Protein AF-A0A3M2CZQ3-F1 (afdb_monomer_lite)

pLDDT: mean 85.97, std 18.28, range [42.06, 98.25]

Sequence (68 aa):
MTQERNQAKRHRWARPGMKVTFKAELMPGKTSEERTFIVKEVLWNDRVTLYNLEGEHQENEFEPITKQ

Structure (mmCIF, N/CA/C/O backbone):
data_AF-A0A3M2CZQ3-F1
#
_entry.id   AF-A0A3M2CZQ3-F1
#
loop_
_atom_site.group_PDB
_atom_site.id
_atom_site.type_symbol
_atom_site.label_atom_id
_atom_site.label_alt_id
_atom_site.label_comp_id
_atom_site.label_asym_id
_atom_site.label_entity_id
_atom_site.label_seq_id
_atom_site.pdbx_PDB_ins_code
_atom_site.Cartn_x
_atom_site.Cartn_y
_atom_site.Cartn_z
_atom_site.occupancy
_atom_site.B_iso_or_equiv
_atom_site.auth_seq_id
_atom_site.auth_comp_id
_atom_site.auth_asym_id
_atom_site.auth_atom_id
_atom_site.pdbx_PDB_model_num
ATOM 1 N N . MET A 1 1 ? 22.529 -14.329 -27.597 1.00 42.06 1 MET A N 1
ATOM 2 C CA . MET A 1 1 ? 22.854 -13.608 -26.350 1.00 42.06 1 MET A CA 1
ATOM 3 C C . MET A 1 1 ? 21.634 -13.694 -25.454 1.00 42.06 1 MET A C 1
ATOM 5 O O . MET A 1 1 ? 20.712 -12.917 -25.627 1.00 42.06 1 MET A O 1
ATOM 9 N N . THR A 1 2 ? 21.572 -14.705 -24.589 1.00 45.88 2 THR A N 1
ATOM 10 C CA . THR A 1 2 ? 20.383 -14.985 -23.771 1.00 45.88 2 THR A CA 1
ATOM 11 C C . THR A 1 2 ? 20.733 -14.703 -22.317 1.00 45.88 2 THR A C 1
ATOM 13 O O . THR A 1 2 ? 21.181 -15.588 -21.596 1.00 45.88 2 THR A O 1
ATOM 16 N N . GLN A 1 3 ? 20.581 -13.446 -21.901 1.00 54.94 3 GLN A N 1
ATOM 17 C CA . GLN A 1 3 ? 20.674 -13.022 -20.499 1.00 54.94 3 GLN A CA 1
ATOM 18 C C . GLN A 1 3 ? 19.325 -12.440 -20.039 1.00 54.94 3 GLN A C 1
ATOM 20 O O . GLN A 1 3 ? 19.254 -11.363 -19.473 1.00 54.94 3 GLN A O 1
ATOM 25 N N . GLU A 1 4 ? 18.231 -13.170 -20.272 1.00 53.06 4 GLU A N 1
ATOM 26 C CA . GLU A 1 4 ? 16.865 -12.775 -19.870 1.00 53.06 4 GLU A CA 1
ATOM 27 C C . GLU A 1 4 ? 16.260 -13.711 -18.807 1.00 53.06 4 GLU A C 1
ATOM 29 O O . GLU A 1 4 ? 15.056 -13.936 -18.752 1.00 53.06 4 GLU A O 1
ATOM 34 N N . ARG A 1 5 ? 17.085 -14.316 -17.941 1.00 51.84 5 ARG A N 1
ATOM 35 C CA . ARG A 1 5 ? 16.582 -15.256 -16.912 1.00 51.84 5 ARG A CA 1
ATOM 36 C C . ARG A 1 5 ? 17.068 -15.028 -15.483 1.00 51.84 5 ARG A C 1
ATOM 38 O O . ARG A 1 5 ? 16.773 -15.856 -14.631 1.00 51.84 5 ARG A O 1
ATOM 45 N N . ASN A 1 6 ? 17.750 -13.919 -15.183 1.00 46.78 6 ASN A N 1
ATOM 46 C CA . ASN A 1 6 ? 18.270 -13.671 -13.827 1.00 46.78 6 ASN A CA 1
ATOM 47 C C . ASN A 1 6 ? 17.697 -12.433 -13.112 1.00 46.78 6 ASN A C 1
ATOM 49 O O . ASN A 1 6 ? 18.229 -12.008 -12.094 1.00 46.78 6 ASN A O 1
ATOM 53 N N . GLN A 1 7 ? 16.581 -11.875 -13.597 1.00 47.75 7 GLN A N 1
ATOM 54 C CA . GLN A 1 7 ? 15.840 -10.800 -12.912 1.00 47.75 7 GLN A CA 1
ATOM 55 C C . GLN A 1 7 ? 14.653 -11.310 -12.068 1.00 47.75 7 GLN A C 1
ATOM 57 O O . GLN A 1 7 ? 13.952 -10.528 -11.434 1.00 47.75 7 GLN A O 1
ATOM 62 N N . ALA A 1 8 ? 14.429 -12.627 -12.013 1.00 45.50 8 ALA A N 1
ATOM 63 C CA . ALA A 1 8 ? 13.244 -13.243 -11.404 1.00 45.50 8 ALA A CA 1
ATOM 64 C C . ALA A 1 8 ? 13.246 -13.304 -9.857 1.00 45.50 8 ALA A C 1
ATOM 66 O O . ALA A 1 8 ? 12.409 -13.991 -9.276 1.00 45.50 8 ALA A O 1
ATOM 67 N N . LYS A 1 9 ? 14.170 -12.615 -9.171 1.00 47.53 9 LYS A N 1
ATOM 68 C CA . LYS A 1 9 ? 14.280 -12.637 -7.698 1.00 47.53 9 LYS A CA 1
ATOM 69 C C . LYS A 1 9 ? 14.616 -11.291 -7.046 1.00 47.53 9 LYS A C 1
ATOM 71 O O . LYS A 1 9 ? 15.093 -11.271 -5.915 1.00 47.53 9 LYS A O 1
ATOM 76 N N . ARG A 1 10 ? 14.318 -10.152 -7.680 1.00 53.59 10 ARG A N 1
ATOM 77 C CA . ARG A 1 10 ? 14.059 -8.959 -6.856 1.00 53.59 10 ARG A CA 1
ATOM 78 C C . ARG A 1 10 ? 12.742 -9.220 -6.134 1.00 53.59 10 ARG A C 1
ATOM 80 O O . ARG A 1 10 ? 11.726 -9.446 -6.788 1.00 53.59 10 ARG A O 1
ATOM 87 N N . HIS A 1 11 ? 12.812 -9.344 -4.811 1.00 57.59 11 HIS A N 1
ATOM 88 C CA . HIS A 1 11 ? 11.678 -9.510 -3.902 1.00 57.59 11 HIS A CA 1
ATOM 89 C C . HIS A 1 11 ? 10.704 -8.338 -4.118 1.00 57.59 11 HIS A C 1
ATOM 91 O O . HIS A 1 11 ? 10.773 -7.333 -3.422 1.00 57.59 11 HIS A O 1
ATOM 97 N N . ARG A 1 12 ? 9.824 -8.432 -5.120 1.00 76.25 12 ARG A N 1
ATOM 98 C CA . ARG A 1 12 ? 8.728 -7.479 -5.280 1.00 76.25 12 ARG A CA 1
ATOM 99 C C . ARG A 1 12 ? 7.830 -7.639 -4.056 1.00 76.25 12 ARG A C 1
ATOM 101 O O . ARG A 1 12 ? 7.268 -8.712 -3.844 1.00 76.25 12 ARG A O 1
ATOM 108 N N . TRP A 1 13 ? 7.766 -6.591 -3.239 1.00 90.25 13 TRP A N 1
ATOM 109 C CA . TRP A 1 13 ? 7.018 -6.549 -1.979 1.00 90.25 13 TRP A CA 1
ATOM 110 C C . TRP A 1 13 ? 5.498 -6.619 -2.204 1.00 90.25 13 TRP A C 1
ATOM 112 O O . TRP A 1 13 ? 4.754 -7.062 -1.332 1.00 90.25 13 TRP A O 1
ATOM 122 N N . ALA A 1 14 ? 5.048 -6.252 -3.407 1.00 92.00 14 ALA A N 1
ATOM 123 C CA . ALA A 1 14 ? 3.657 -6.268 -3.831 1.00 92.00 14 ALA A CA 1
ATOM 124 C C . ALA A 1 14 ? 3.431 -7.096 -5.105 1.00 92.00 14 ALA A C 1
ATOM 126 O O . ALA A 1 14 ? 4.354 -7.450 -5.843 1.00 92.00 14 ALA A O 1
ATOM 127 N N . ARG A 1 15 ? 2.154 -7.364 -5.390 1.00 93.25 15 ARG A N 1
ATOM 128 C CA . ARG A 1 15 ? 1.661 -7.983 -6.629 1.00 93.25 15 ARG A CA 1
ATOM 129 C C . ARG A 1 15 ? 0.341 -7.333 -7.056 1.00 93.25 15 ARG A C 1
ATOM 131 O O . ARG A 1 15 ? -0.407 -6.912 -6.174 1.00 93.25 15 ARG A O 1
ATOM 138 N N . PRO A 1 16 ? 0.005 -7.286 -8.359 1.00 95.62 16 PRO A N 1
ATOM 139 C CA . PRO A 1 16 ? -1.321 -6.858 -8.804 1.00 95.62 16 PRO A CA 1
ATOM 140 C C . PRO A 1 16 ? -2.444 -7.622 -8.086 1.00 95.62 16 PRO A C 1
ATOM 142 O O . PRO A 1 16 ? -2.326 -8.824 -7.842 1.00 95.62 16 PRO A O 1
ATOM 145 N N . GLY A 1 17 ? -3.516 -6.921 -7.719 1.00 95.56 17 GLY A N 1
ATOM 146 C CA . GLY A 1 17 ? -4.649 -7.461 -6.958 1.00 95.56 17 GLY A CA 1
ATOM 147 C C . GLY A 1 17 ? -4.439 -7.526 -5.439 1.00 95.56 17 GLY A C 1
ATOM 148 O O . GLY A 1 17 ? -5.376 -7.836 -4.706 1.00 95.56 17 GLY A O 1
ATOM 149 N N . MET A 1 18 ? -3.239 -7.225 -4.941 1.00 95.06 18 MET A N 1
ATOM 150 C CA . MET A 1 18 ? -2.955 -7.195 -3.508 1.00 95.06 18 MET A CA 1
ATOM 151 C C . MET A 1 18 ? -3.554 -5.958 -2.840 1.00 95.06 18 MET A C 1
ATOM 153 O O . MET A 1 18 ? -3.460 -4.861 -3.384 1.00 95.06 18 MET A O 1
ATOM 157 N N . LYS A 1 19 ? -4.128 -6.127 -1.644 1.00 96.38 19 LYS A N 1
ATOM 158 C CA . LYS A 1 19 ? -4.522 -5.000 -0.793 1.00 96.38 19 LYS A CA 1
ATOM 159 C C . LYS A 1 19 ? -3.305 -4.446 -0.060 1.00 96.38 19 LYS A C 1
ATOM 161 O O . LYS A 1 19 ? -2.530 -5.219 0.503 1.00 96.38 19 LYS A O 1
ATOM 166 N N . VAL A 1 20 ? -3.176 -3.129 -0.055 1.00 96.19 20 VAL A N 1
ATOM 167 C CA . VAL A 1 20 ? -2.163 -2.383 0.696 1.00 96.19 20 VAL A CA 1
ATOM 16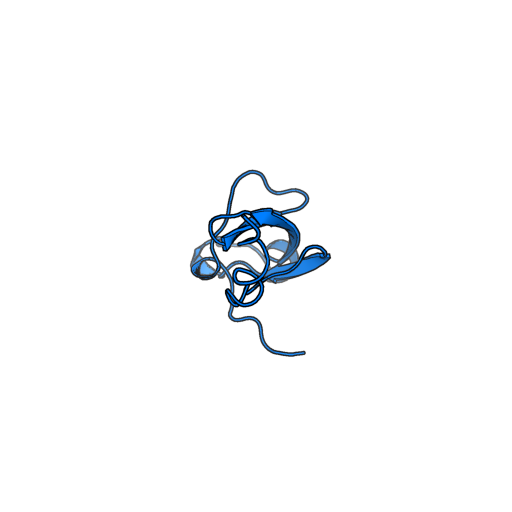8 C C . VAL A 1 20 ? -2.846 -1.237 1.427 1.00 96.19 20 VAL A C 1
ATOM 170 O O . VAL A 1 20 ? -3.782 -0.638 0.898 1.00 96.19 20 VAL A O 1
ATOM 173 N N . THR A 1 21 ? -2.399 -0.943 2.642 1.00 97.31 21 THR A N 1
ATOM 174 C CA . THR A 1 21 ? -3.011 0.078 3.500 1.00 97.31 21 THR A CA 1
ATOM 175 C C . THR A 1 21 ? -1.991 1.169 3.763 1.00 97.31 21 THR A C 1
A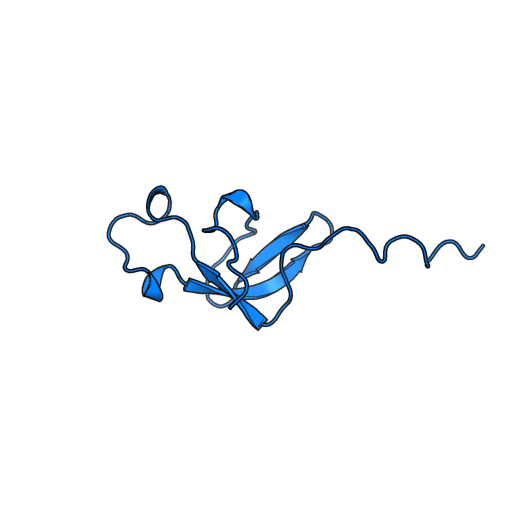TOM 177 O O . THR A 1 21 ? -0.916 0.876 4.275 1.00 97.31 21 THR A O 1
ATOM 180 N N . PHE A 1 22 ? -2.286 2.415 3.391 1.00 97.50 22 PHE A N 1
ATOM 181 C CA . PHE A 1 22 ? -1.402 3.546 3.688 1.00 97.50 22 PHE A CA 1
ATOM 182 C C . PHE A 1 22 ? -1.283 3.759 5.190 1.00 97.50 22 PHE A C 1
ATOM 184 O O . PHE A 1 22 ? -2.271 3.618 5.914 1.00 97.50 22 PHE A O 1
ATOM 191 N N . LYS A 1 23 ? -0.107 4.182 5.659 1.00 97.56 23 LYS A N 1
ATOM 192 C CA . LYS A 1 23 ? 0.097 4.566 7.061 1.00 97.56 23 LYS A CA 1
ATOM 193 C C . LYS A 1 23 ? -0.838 5.699 7.477 1.00 97.56 23 LYS A C 1
ATOM 195 O O . LYS A 1 23 ? -1.131 6.606 6.698 1.00 97.56 23 LYS A O 1
ATOM 200 N N . ALA A 1 24 ? -1.263 5.679 8.739 1.00 96.69 24 ALA A N 1
ATOM 201 C CA . ALA A 1 24 ? -2.216 6.658 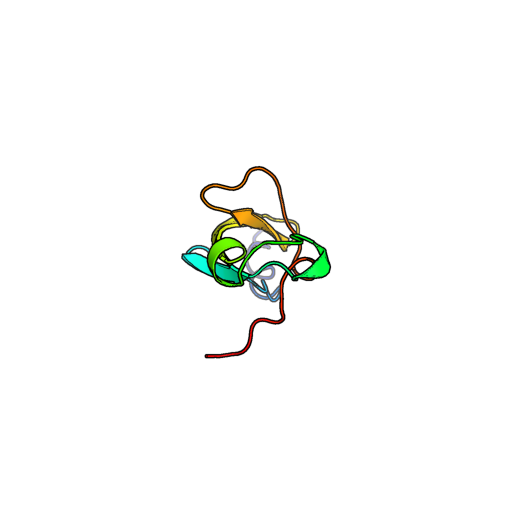9.269 1.00 96.69 24 ALA A CA 1
ATOM 202 C C . ALA A 1 24 ? -1.687 8.097 9.180 1.00 96.69 24 ALA A C 1
ATOM 204 O O . ALA A 1 24 ? -2.452 9.025 8.936 1.00 96.69 24 ALA A O 1
ATOM 205 N N . GLU A 1 25 ? -0.370 8.263 9.319 1.00 96.69 25 GLU A N 1
ATOM 206 C CA . GLU A 1 25 ? 0.323 9.551 9.222 1.00 96.69 25 GLU A CA 1
ATOM 207 C C . GLU A 1 25 ? 0.258 10.188 7.824 1.00 96.69 25 GLU A C 1
ATOM 209 O O . GLU A 1 25 ? 0.325 11.409 7.716 1.00 96.69 25 GLU A O 1
ATOM 214 N N . LEU A 1 26 ? 0.082 9.390 6.763 1.00 95.88 26 LEU A N 1
ATOM 215 C CA . LEU A 1 26 ? 0.007 9.884 5.383 1.00 95.88 26 LEU A CA 1
ATOM 216 C C . LEU A 1 26 ? -1.418 10.236 4.946 1.00 95.88 26 LEU A C 1
ATOM 218 O O . LEU A 1 26 ? -1.605 10.992 3.996 1.00 95.88 26 LEU A O 1
ATOM 222 N N . MET A 1 27 ? -2.430 9.710 5.637 1.00 93.62 27 MET A N 1
ATOM 223 C CA . MET A 1 27 ? -3.841 9.967 5.342 1.00 93.62 27 MET A CA 1
ATOM 224 C C . MET A 1 27 ? -4.608 10.264 6.643 1.00 93.62 27 MET A C 1
ATOM 226 O O . MET A 1 27 ? -5.411 9.443 7.101 1.00 93.62 27 MET A O 1
ATOM 230 N N . PRO A 1 28 ? -4.358 11.426 7.273 1.00 94.56 28 PRO A N 1
ATOM 231 C CA . PRO A 1 28 ? -5.001 11.790 8.529 1.00 94.56 28 PRO A CA 1
ATOM 232 C C . PRO A 1 28 ? -6.520 11.927 8.363 1.00 94.56 28 PRO A C 1
ATOM 234 O O . PRO A 1 28 ? -7.021 12.375 7.333 1.00 94.56 28 PRO A O 1
ATOM 237 N N . GLY A 1 29 ? -7.268 11.534 9.397 1.00 96.31 29 GLY A N 1
ATOM 238 C CA . GLY A 1 29 ? -8.735 11.582 9.392 1.00 96.31 29 GLY A CA 1
ATOM 239 C C . GLY A 1 29 ? -9.413 10.496 8.547 1.00 96.31 29 GLY A C 1
ATOM 240 O O . GLY A 1 29 ? -10.635 10.510 8.433 1.00 96.31 29 GLY A O 1
ATOM 241 N N . LYS A 1 30 ? -8.648 9.555 7.976 1.00 96.81 30 LYS A N 1
ATOM 242 C CA . LYS A 1 30 ? -9.165 8.410 7.219 1.00 96.81 30 LYS A CA 1
ATOM 243 C C . LYS A 1 30 ? -9.112 7.120 8.025 1.00 96.81 30 LYS A C 1
ATOM 245 O O . LYS A 1 30 ? -8.116 6.806 8.688 1.00 96.81 30 LYS A O 1
ATOM 250 N N . THR A 1 31 ? -10.184 6.343 7.940 1.00 96.50 31 THR A N 1
ATOM 251 C CA . THR A 1 31 ? -10.246 4.998 8.524 1.00 96.50 31 THR A CA 1
ATOM 252 C C . THR A 1 31 ? -9.257 4.054 7.832 1.00 96.50 31 THR A C 1
ATOM 254 O O . THR A 1 31 ? -8.764 4.338 6.744 1.00 96.50 31 THR A O 1
ATOM 257 N N . SER A 1 32 ? -8.934 2.914 8.453 1.00 93.94 32 SER A N 1
ATOM 258 C CA . SER A 1 32 ? -8.064 1.907 7.818 1.00 93.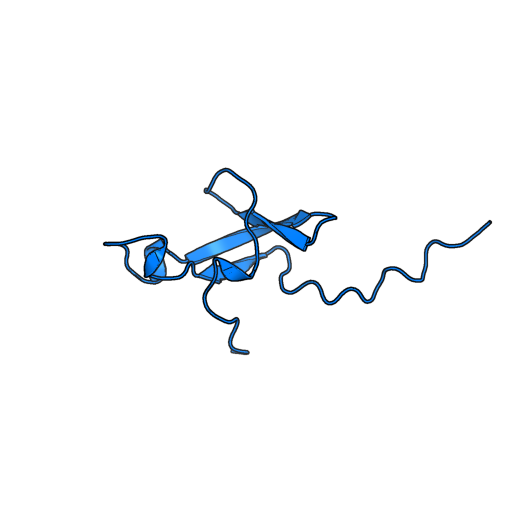94 32 SER A CA 1
ATOM 259 C C . SER A 1 32 ? -8.640 1.411 6.481 1.00 93.94 32 SER A C 1
ATOM 261 O O . SER A 1 32 ? -7.894 1.240 5.518 1.00 93.94 32 SER A O 1
ATOM 263 N N . GLU A 1 33 ? -9.965 1.273 6.380 1.00 95.88 33 GLU A N 1
ATOM 264 C CA . GLU A 1 33 ? -10.640 0.866 5.144 1.00 95.88 33 GLU A CA 1
ATOM 265 C C . GLU A 1 33 ? -10.491 1.916 4.033 1.00 95.88 33 GLU A C 1
ATOM 267 O O . GLU A 1 33 ? -10.084 1.573 2.927 1.00 95.88 33 GLU A O 1
ATOM 272 N N . GLU A 1 34 ? -10.700 3.201 4.338 1.00 97.00 34 GLU A N 1
ATOM 273 C CA . GLU A 1 34 ? -10.495 4.299 3.376 1.00 97.00 34 GLU A CA 1
ATOM 274 C C . GLU A 1 34 ? -9.029 4.471 2.947 1.00 97.00 34 GLU A C 1
ATOM 276 O O . GLU A 1 34 ? -8.757 5.038 1.891 1.00 97.00 34 GLU A O 1
ATOM 281 N N . ARG A 1 35 ? -8.081 4.005 3.769 1.00 96.94 35 ARG A N 1
ATOM 282 C CA . ARG A 1 35 ? -6.642 3.992 3.464 1.00 96.94 35 ARG A CA 1
ATOM 283 C C . ARG A 1 35 ? -6.197 2.721 2.741 1.00 96.94 35 ARG A C 1
ATOM 285 O O . ARG A 1 35 ? -5.009 2.586 2.448 1.00 96.94 35 ARG A O 1
ATOM 292 N N . THR A 1 36 ? -7.105 1.779 2.485 1.00 96.94 36 THR A N 1
ATOM 293 C CA . THR A 1 36 ? -6.793 0.491 1.861 1.00 96.94 36 THR A CA 1
ATOM 294 C C . THR A 1 36 ? -7.133 0.505 0.378 1.00 96.94 36 THR A C 1
ATOM 296 O O . THR A 1 36 ? -8.278 0.693 -0.020 1.00 96.94 36 THR A O 1
ATOM 299 N N . PHE A 1 37 ? -6.131 0.226 -0.449 1.00 97.44 37 PHE A N 1
ATOM 300 C CA . PHE A 1 37 ? -6.233 0.227 -1.904 1.00 97.44 37 PHE A CA 1
ATOM 301 C C . PHE A 1 37 ? -5.781 -1.108 -2.485 1.00 97.44 37 PHE A C 1
ATOM 303 O O . PHE A 1 37 ? -5.124 -1.912 -1.823 1.00 97.44 37 PHE A O 1
ATOM 310 N N . ILE A 1 38 ? -6.137 -1.347 -3.746 1.00 97.38 38 ILE A N 1
ATOM 311 C CA . ILE A 1 38 ? -5.720 -2.533 -4.495 1.00 97.38 38 ILE A CA 1
ATOM 312 C C . ILE A 1 38 ? -4.594 -2.136 -5.445 1.00 97.38 38 ILE A C 1
ATOM 314 O O . ILE A 1 38 ? -4.733 -1.187 -6.217 1.00 97.38 38 ILE A O 1
ATOM 318 N N . VAL A 1 39 ? -3.503 -2.895 -5.427 1.00 97.06 39 VAL A N 1
ATOM 319 C CA . VAL A 1 39 ? -2.393 -2.746 -6.369 1.00 97.06 39 VAL A CA 1
ATOM 320 C C . VAL A 1 39 ? -2.876 -3.045 -7.785 1.00 97.06 39 VAL A C 1
ATOM 322 O O . VAL A 1 39 ? -3.379 -4.135 -8.065 1.00 97.06 39 VAL A O 1
ATOM 325 N N . LYS A 1 40 ? -2.706 -2.077 -8.685 1.00 97.62 40 LYS A N 1
ATOM 326 C CA . LYS A 1 40 ? -3.026 -2.202 -10.108 1.00 97.62 40 LYS A CA 1
ATOM 327 C C . LYS A 1 40 ? -1.860 -2.808 -10.877 1.00 97.62 40 LYS A C 1
ATOM 329 O O . LYS A 1 40 ? -2.032 -3.818 -11.551 1.00 97.62 40 LYS A O 1
ATOM 334 N N . GLU A 1 41 ? -0.675 -2.228 -10.731 1.00 95.62 41 GLU A N 1
ATOM 335 C CA . GLU A 1 41 ? 0.541 -2.661 -11.416 1.00 95.62 41 GLU A CA 1
ATOM 336 C C . GLU A 1 41 ? 1.762 -2.466 -10.512 1.00 95.62 41 GLU A C 1
ATOM 338 O O . GLU A 1 41 ? 1.800 -1.539 -9.704 1.00 95.62 41 GLU A O 1
ATOM 343 N N . VAL A 1 42 ? 2.760 -3.344 -10.658 1.00 94.56 42 VAL A N 1
ATOM 344 C CA . VAL A 1 42 ? 4.079 -3.192 -10.029 1.00 94.56 42 VAL A CA 1
ATOM 345 C C . VAL A 1 42 ? 5.073 -2.808 -11.116 1.00 94.56 42 VAL A C 1
ATOM 347 O O . VAL A 1 42 ? 5.280 -3.572 -12.061 1.00 94.56 42 VAL A O 1
ATOM 350 N N . LEU A 1 43 ? 5.672 -1.634 -10.972 1.00 93.25 43 LEU A N 1
ATOM 351 C CA . LEU A 1 43 ? 6.573 -1.030 -11.942 1.00 93.25 43 LEU A CA 1
ATOM 352 C C . LEU A 1 43 ? 7.993 -1.604 -11.831 1.00 93.25 43 LEU A C 1
ATOM 354 O O . LEU A 1 43 ? 8.354 -2.299 -10.880 1.00 93.25 43 LEU A O 1
ATOM 358 N N . TRP A 1 44 ? 8.827 -1.296 -12.825 1.00 89.00 44 TRP A N 1
ATOM 359 C CA . TRP A 1 44 ? 10.209 -1.784 -12.921 1.00 89.00 44 TRP A CA 1
ATOM 360 C C . TRP A 1 44 ? 11.139 -1.259 -11.811 1.00 89.00 44 TRP A C 1
ATOM 362 O O . TRP A 1 44 ? 12.195 -1.844 -11.571 1.00 89.00 44 TRP A O 1
ATOM 372 N N . ASN A 1 45 ? 10.756 -0.164 -11.148 1.00 88.50 45 ASN A N 1
ATOM 373 C CA . ASN A 1 45 ? 11.486 0.505 -10.068 1.00 88.50 45 ASN A CA 1
ATOM 374 C C . ASN A 1 45 ? 10.958 0.137 -8.664 1.00 88.50 45 ASN A C 1
ATOM 376 O O . ASN A 1 45 ? 11.186 0.889 -7.720 1.00 88.50 45 ASN A O 1
ATOM 380 N N . ASP A 1 46 ? 10.226 -0.977 -8.540 1.00 89.88 46 ASP A N 1
ATOM 381 C CA . ASP A 1 46 ? 9.591 -1.467 -7.305 1.00 89.88 46 ASP A CA 1
ATOM 382 C C . ASP A 1 46 ? 8.501 -0.543 -6.714 1.00 89.88 46 ASP A C 1
ATOM 384 O O . ASP A 1 46 ? 7.990 -0.796 -5.618 1.00 89.88 46 ASP A O 1
ATOM 388 N N . ARG A 1 47 ? 8.076 0.487 -7.458 1.00 95.38 47 ARG A N 1
ATOM 389 C CA . ARG A 1 47 ? 6.869 1.266 -7.152 1.00 95.38 47 ARG A CA 1
ATOM 390 C C . ARG A 1 47 ? 5.606 0.555 -7.621 1.00 95.38 47 ARG A C 1
ATOM 392 O O . ARG A 1 47 ? 5.650 -0.337 -8.469 1.00 95.38 47 ARG A O 1
ATOM 399 N N . VAL A 1 48 ? 4.465 0.987 -7.098 1.00 96.50 48 VAL A N 1
ATOM 400 C CA . VAL A 1 48 ? 3.147 0.486 -7.490 1.00 96.50 48 VAL A CA 1
ATOM 401 C C . VAL A 1 48 ? 2.220 1.609 -7.919 1.00 96.50 48 VAL A C 1
ATOM 403 O O . VAL A 1 48 ? 2.267 2.709 -7.375 1.00 96.50 48 VAL A O 1
ATOM 406 N N . THR A 1 49 ? 1.338 1.303 -8.862 1.00 97.88 49 THR A N 1
ATOM 407 C CA . THR A 1 49 ? 0.124 2.092 -9.098 1.00 97.88 49 THR A CA 1
ATOM 408 C C . THR A 1 49 ? -1.058 1.395 -8.436 1.00 97.88 49 THR A C 1
ATOM 410 O O . THR A 1 49 ? -1.058 0.170 -8.258 1.00 97.88 49 THR A O 1
ATOM 413 N N . LEU A 1 50 ? -2.074 2.162 -8.055 1.00 98.25 50 LEU A N 1
ATOM 414 C CA . LEU A 1 50 ? -3.230 1.666 -7.315 1.00 98.25 50 LEU A CA 1
ATOM 415 C C . LEU A 1 50 ? -4.518 1.877 -8.116 1.00 98.25 50 LEU A C 1
ATOM 417 O O . LEU A 1 50 ? -4.622 2.771 -8.955 1.00 98.25 50 LEU A O 1
ATOM 421 N N . TYR A 1 51 ? -5.521 1.037 -7.875 1.00 98.12 51 TYR A N 1
ATOM 422 C CA . TYR A 1 51 ? -6.865 1.307 -8.376 1.00 98.12 51 TYR A CA 1
ATOM 423 C C . TYR A 1 51 ? -7.478 2.483 -7.613 1.00 98.12 51 TYR A C 1
ATOM 425 O O . TYR A 1 51 ? -7.443 2.506 -6.385 1.00 98.12 51 TYR A O 1
ATOM 433 N N . ASN A 1 52 ? -8.093 3.414 -8.349 1.00 95.69 52 ASN A N 1
ATOM 434 C CA . ASN A 1 52 ? -8.799 4.587 -7.816 1.00 95.69 52 ASN A CA 1
ATOM 435 C C . ASN A 1 52 ? -7.923 5.570 -7.015 1.00 95.69 52 ASN A C 1
ATOM 437 O O . ASN A 1 52 ? -8.459 6.385 -6.268 1.00 95.69 52 ASN A O 1
ATOM 441 N N . LEU A 1 53 ? -6.598 5.514 -7.180 1.00 96.19 53 LEU A N 1
ATOM 442 C CA . LEU A 1 53 ? -5.670 6.517 -6.665 1.00 96.19 53 LEU A CA 1
ATOM 443 C C . LEU A 1 53 ? -4.606 6.807 -7.725 1.00 96.19 53 LEU A C 1
ATOM 445 O O . LEU A 1 53 ? -4.014 5.888 -8.291 1.00 96.19 53 LEU A O 1
ATOM 449 N N . GLU A 1 54 ? -4.414 8.086 -8.026 1.00 96.25 54 GLU A N 1
ATOM 450 C CA . GLU A 1 54 ? -3.438 8.534 -9.016 1.00 96.25 54 GLU A CA 1
ATOM 451 C C . GLU A 1 54 ? -2.033 8.612 -8.411 1.00 96.25 54 GLU A C 1
ATOM 453 O O . GLU A 1 54 ? -1.867 8.970 -7.247 1.00 96.25 54 GLU A O 1
ATOM 458 N N . GLY A 1 55 ? -1.019 8.330 -9.232 1.00 96.69 55 GLY A N 1
ATOM 459 C CA . GLY A 1 55 ? 0.388 8.405 -8.843 1.00 96.69 55 GLY A CA 1
ATOM 460 C C . GLY A 1 55 ? 1.073 7.047 -8.672 1.00 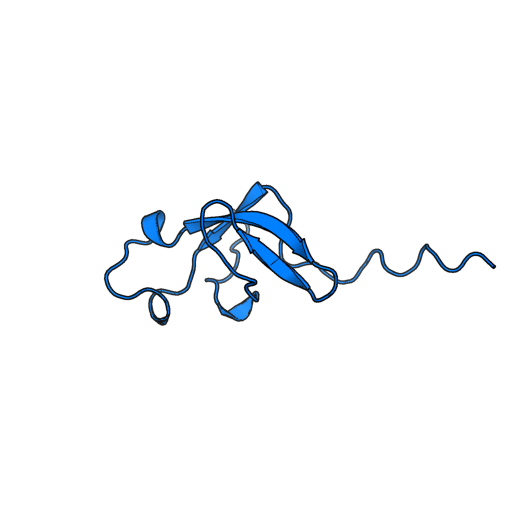96.69 55 GLY A C 1
ATOM 461 O O . GLY A 1 55 ? 0.482 5.981 -8.859 1.00 96.69 55 GLY A O 1
ATOM 462 N N . GLU A 1 56 ? 2.368 7.113 -8.360 1.00 97.25 56 GLU A N 1
ATOM 463 C CA . GLU A 1 56 ? 3.217 5.958 -8.065 1.00 97.25 56 GLU A CA 1
ATOM 464 C C . GLU A 1 56 ? 3.631 5.976 -6.595 1.00 97.25 56 GLU A C 1
ATOM 466 O O . GLU A 1 56 ? 4.136 6.991 -6.111 1.00 97.25 56 GLU A O 1
ATOM 471 N N . HIS A 1 57 ? 3.519 4.830 -5.929 1.00 97.38 57 HIS A N 1
ATOM 472 C CA . HIS A 1 57 ? 3.749 4.699 -4.493 1.00 97.38 57 HIS A CA 1
ATOM 473 C C . HIS A 1 57 ? 4.838 3.678 -4.172 1.00 97.38 57 HIS A C 1
ATOM 475 O O . HIS A 1 57 ? 5.038 2.702 -4.899 1.00 97.38 57 HIS A O 1
ATOM 481 N N . GLN A 1 58 ? 5.542 3.899 -3.070 1.00 95.81 58 GLN A N 1
ATOM 482 C CA . GLN A 1 58 ? 6.619 3.056 -2.561 1.00 95.81 58 GLN A CA 1
ATOM 483 C C . GLN A 1 58 ? 6.179 2.279 -1.318 1.00 95.81 58 GLN A C 1
ATOM 485 O O . GLN A 1 58 ? 5.306 2.712 -0.573 1.00 95.81 58 GLN A O 1
ATOM 490 N N . GLU A 1 59 ? 6.826 1.139 -1.063 1.00 95.38 59 GLU A N 1
ATOM 491 C CA . GLU A 1 59 ? 6.523 0.240 0.065 1.00 95.38 59 GLU A CA 1
ATOM 492 C C . GLU A 1 59 ? 6.429 0.961 1.420 1.00 95.38 59 GLU A C 1
ATOM 494 O O . GLU A 1 59 ? 5.559 0.666 2.234 1.00 95.38 59 GLU A O 1
ATOM 499 N N . ASN A 1 60 ? 7.305 1.938 1.663 1.00 95.25 60 ASN A N 1
ATOM 500 C CA . ASN A 1 60 ? 7.405 2.647 2.938 1.00 95.25 60 ASN A CA 1
ATOM 501 C C . ASN A 1 60 ? 6.221 3.581 3.243 1.00 95.25 60 ASN A C 1
ATOM 503 O O . ASN A 1 60 ? 6.119 4.059 4.377 1.00 95.25 60 ASN A O 1
ATOM 507 N N . GLU A 1 61 ? 5.351 3.848 2.270 1.00 97.19 61 GLU A N 1
ATOM 508 C CA . GLU A 1 61 ? 4.103 4.592 2.462 1.00 97.19 61 GLU A CA 1
ATOM 509 C C . GLU A 1 61 ? 3.008 3.719 3.096 1.00 97.19 61 GLU A C 1
ATOM 511 O O . GLU A 1 61 ? 2.024 4.226 3.642 1.00 97.19 61 GLU A O 1
ATOM 516 N N . PHE A 1 62 ? 3.189 2.400 3.068 1.00 96.44 62 PHE A N 1
ATOM 517 C CA . PHE A 1 62 ? 2.206 1.439 3.535 1.00 96.44 62 PHE A CA 1
ATOM 518 C C . PHE A 1 62 ? 2.537 0.907 4.928 1.00 96.44 62 PHE A C 1
ATOM 520 O O . PHE A 1 62 ? 3.676 0.932 5.407 1.00 96.44 62 PHE A O 1
ATOM 527 N N . GLU A 1 63 ? 1.498 0.442 5.609 1.00 95.56 63 GLU A N 1
ATOM 528 C CA . GLU A 1 63 ? 1.639 -0.388 6.794 1.00 95.56 63 GLU A CA 1
ATOM 529 C C . GLU A 1 63 ? 2.328 -1.712 6.400 1.00 95.56 63 GLU A C 1
ATOM 531 O O . GLU A 1 63 ? 2.152 -2.185 5.270 1.00 95.56 63 GLU A O 1
ATOM 536 N N . PRO A 1 64 ? 3.130 -2.323 7.294 1.00 92.69 64 PRO A N 1
ATOM 537 C CA . PRO A 1 64 ? 3.800 -3.580 6.990 1.00 92.69 64 PRO A CA 1
ATOM 538 C C . PRO A 1 64 ? 2.798 -4.637 6.533 1.00 92.69 64 PRO A C 1
ATOM 540 O O . PRO A 1 64 ? 1.794 -4.879 7.203 1.00 92.69 64 PRO A O 1
ATOM 543 N N . ILE A 1 65 ? 3.095 -5.303 5.418 1.00 83.00 65 ILE A N 1
ATOM 544 C CA . ILE A 1 65 ? 2.294 -6.430 4.946 1.00 83.00 65 ILE A CA 1
ATOM 545 C C . ILE A 1 65 ? 2.469 -7.566 5.952 1.00 83.00 65 ILE A C 1
ATOM 547 O O . ILE A 1 65 ? 3.438 -8.330 5.909 1.00 83.00 65 ILE A O 1
ATOM 551 N N . THR A 1 66 ? 1.526 -7.689 6.877 1.00 72.88 66 THR A N 1
ATOM 552 C CA . THR A 1 66 ? 1.415 -8.881 7.703 1.00 72.88 66 THR A CA 1
ATOM 553 C C . THR A 1 66 ? 0.959 -10.022 6.799 1.00 72.88 66 THR A C 1
ATOM 555 O O . THR A 1 66 ? 0.053 -9.876 5.975 1.00 72.88 66 THR A O 1
ATOM 558 N N . LYS A 1 67 ? 1.636 -11.170 6.891 1.00 53.69 67 LYS A N 1
ATOM 559 C CA . LYS A 1 67 ? 1.132 -12.398 6.276 1.00 53.69 67 LYS A CA 1
ATOM 560 C C . LYS A 1 67 ? -0.183 -12.728 6.986 1.00 53.69 67 LYS A C 1
ATOM 562 O O . LYS A 1 67 ? -0.137 -13.156 8.135 1.00 53.69 67 LYS A O 1
ATOM 567 N N . GLN A 1 68 ? -1.311 -12.438 6.341 1.00 45.22 68 GLN A N 1
ATOM 568 C CA . GLN A 1 68 ? -2.600 -13.028 6.706 1.00 45.22 68 GLN A CA 1
ATOM 569 C C . GLN A 1 68 ? -2.569 -14.528 6.421 1.00 45.22 68 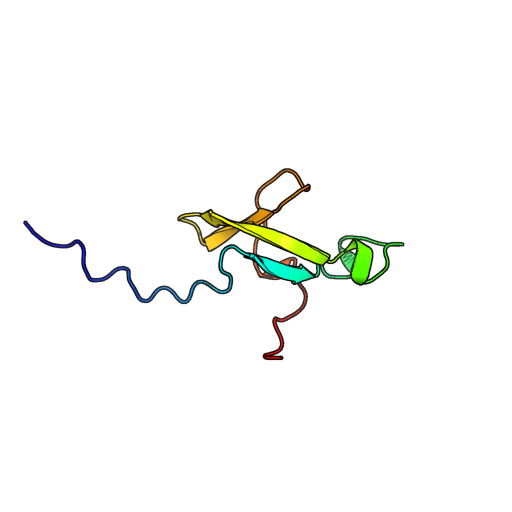GLN A C 1
ATOM 571 O O . GLN A 1 68 ? -1.960 -14.909 5.390 1.00 45.22 68 GLN A O 1
#

Foldseek 3Di:
DDPPPPPPDPPLQDDAQDKWFFDCVVPPPDDRVRRIWGFHDQDPVSWTDTPPDDDTHHPVRTDRPDDD

Secondary structure (DSSP, 8-state):
----SS-TTS--S--TT-EEEB-TTTSTT--TTTTEEEEEEE-TTS-EEETTEEEEE-GGGBPP----

Radius of gyration: 13.97 Å; chains: 1; bounding box: 34×27×36 Å